Protein AF-A0A376REK9-F1 (afdb_monomer_lite)

InterPro domains:
  IPR004702 Phosphotransferease, sorbitol phosphotransferase enzyme II [PTHR39427] (1-59)
  IPR011618 Sorbitol phosphotransferase enzyme II, N-terminal [PF03612] (4-59)
  IPR011618 Sorbitol phosphotransferase enzyme II, N-terminal [PS51102] (1-67)

pLDDT: mean 84.47, std 15.02, range [49.19, 95.38]

Radius of gyration: 14.93 Å; chains: 1; bounding box: 47×26×30 Å

Secondary structure (DSSP, 8-state):
--EEEE---TT--SS-EEEE--TT-EEEE-STT---HHHHHHHHHH-PEEEESSS---GGGS-----

Sequence (67 aa):
MTHIRIEKGTGGWGGPLELKATPGKKIVYITAGTRPAIVDKLAQLTGWQAIDGFKKVNPRRRKLVSR

Structure (mmCIF, N/CA/C/O backbone):
data_AF-A0A376REK9-F1
#
_entry.id   AF-A0A376REK9-F1
#
loop_
_atom_site.group_PDB
_atom_site.id
_atom_site.type_symbol
_atom_site.label_atom_id
_atom_site.label_alt_id
_atom_site.label_comp_id
_atom_site.label_asym_id
_atom_site.label_entity_id
_atom_site.label_seq_id
_atom_site.pdbx_PDB_ins_code
_atom_site.Cartn_x
_atom_site.Cartn_y
_atom_site.Cartn_z
_atom_site.occupancy
_atom_site.B_iso_or_equiv
_atom_site.auth_seq_id
_atom_site.auth_comp_id
_atom_site.auth_asym_id
_atom_site.auth_atom_id
_atom_site.pdbx_PDB_model_num
ATOM 1 N N . MET A 1 1 ? -9.129 -0.616 17.153 1.00 66.81 1 MET A N 1
ATOM 2 C CA . MET A 1 1 ? -8.421 0.190 16.129 1.00 66.81 1 MET A CA 1
ATOM 3 C C . MET A 1 1 ? -7.202 -0.589 15.672 1.00 66.81 1 MET A C 1
ATOM 5 O O . MET A 1 1 ? -6.471 -1.063 16.531 1.00 66.81 1 MET A O 1
ATOM 9 N N . THR A 1 2 ? -6.989 -0.737 14.366 1.00 84.81 2 THR A N 1
ATOM 10 C CA . THR A 1 2 ? -5.873 -1.532 13.825 1.00 84.81 2 THR A CA 1
ATOM 11 C C . THR A 1 2 ? -4.620 -0.665 13.693 1.00 84.81 2 THR A C 1
ATOM 13 O O . THR A 1 2 ? -4.665 0.393 13.060 1.00 84.81 2 THR A O 1
ATOM 16 N N . HIS A 1 3 ? -3.514 -1.097 14.302 1.00 93.75 3 HIS A N 1
ATOM 17 C CA . HIS A 1 3 ? -2.193 -0.494 14.120 1.00 93.75 3 HIS A CA 1
ATOM 18 C C . HIS A 1 3 ? -1.458 -1.228 12.998 1.00 93.75 3 HIS A C 1
ATOM 20 O O . HIS A 1 3 ? -1.377 -2.454 13.016 1.00 93.75 3 HIS A O 1
ATOM 26 N N . ILE A 1 4 ? -0.952 -0.490 12.016 1.00 94.88 4 ILE A N 1
ATOM 27 C CA . ILE A 1 4 ? -0.256 -1.034 10.853 1.00 94.88 4 ILE A CA 1
ATOM 28 C C . ILE A 1 4 ? 1.180 -0.529 10.892 1.00 94.88 4 ILE A C 1
ATOM 30 O O . ILE A 1 4 ? 1.424 0.673 10.966 1.00 94.88 4 ILE A O 1
ATOM 34 N N . ARG A 1 5 ? 2.125 -1.462 10.807 1.00 94.94 5 ARG A N 1
ATOM 35 C CA . ARG A 1 5 ? 3.553 -1.189 10.678 1.00 94.94 5 ARG A CA 1
ATOM 36 C C . ARG A 1 5 ? 4.018 -1.694 9.321 1.00 94.94 5 ARG A C 1
ATOM 38 O O . ARG A 1 5 ? 3.806 -2.857 8.986 1.00 94.94 5 ARG A O 1
ATOM 45 N N . ILE A 1 6 ? 4.613 -0.808 8.536 1.00 94.25 6 ILE A N 1
ATOM 46 C CA . ILE A 1 6 ? 5.164 -1.116 7.220 1.00 94.25 6 ILE A CA 1
ATOM 47 C C . ILE A 1 6 ? 6.677 -1.115 7.340 1.00 94.25 6 ILE A C 1
ATOM 49 O O . ILE A 1 6 ? 7.277 -0.102 7.701 1.00 94.25 6 ILE A O 1
ATOM 53 N N . GLU A 1 7 ? 7.284 -2.242 6.995 1.00 93.81 7 GLU A N 1
ATOM 54 C CA . GLU A 1 7 ? 8.732 -2.374 6.951 1.00 93.81 7 GLU A CA 1
ATOM 55 C C . GLU A 1 7 ? 9.228 -2.279 5.515 1.00 93.81 7 GLU A C 1
ATOM 57 O O . GLU A 1 7 ? 8.606 -2.768 4.567 1.00 93.81 7 GLU A O 1
ATOM 62 N N . LYS A 1 8 ? 10.349 -1.586 5.363 1.00 92.12 8 LYS A N 1
ATOM 63 C CA . LYS A 1 8 ? 10.990 -1.366 4.078 1.00 92.12 8 LYS A CA 1
ATOM 64 C C . LYS A 1 8 ? 11.809 -2.591 3.672 1.00 92.12 8 LYS A C 1
ATOM 66 O O . LYS A 1 8 ? 12.465 -3.209 4.505 1.00 92.12 8 LYS A O 1
ATOM 71 N N . GLY A 1 9 ? 11.802 -2.911 2.381 1.00 88.00 9 GLY A N 1
ATOM 72 C CA . GLY A 1 9 ? 12.690 -3.928 1.812 1.00 88.00 9 GLY A CA 1
ATOM 73 C C . GLY A 1 9 ? 14.127 -3.425 1.634 1.00 88.00 9 GLY A C 1
ATOM 74 O O . GLY A 1 9 ? 14.462 -2.282 1.966 1.00 88.00 9 GLY A O 1
ATOM 75 N N . THR A 1 10 ? 14.985 -4.267 1.060 1.00 91.94 10 THR A N 1
ATOM 76 C CA . THR A 1 10 ? 16.365 -3.908 0.697 1.00 91.94 10 THR A CA 1
ATOM 77 C C . THR A 1 10 ? 16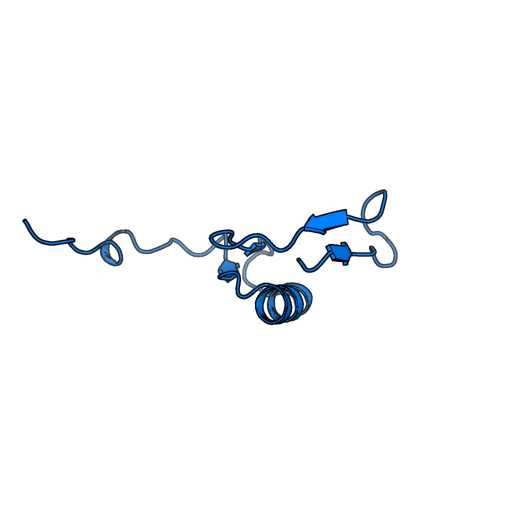.392 -2.633 -0.154 1.00 91.94 10 THR A C 1
ATOM 79 O O . THR A 1 10 ? 15.645 -2.514 -1.120 1.00 91.94 10 THR A O 1
ATOM 82 N N . GLY A 1 11 ? 17.219 -1.652 0.226 1.00 88.75 11 GLY A N 1
ATOM 83 C CA . GLY A 1 11 ? 17.303 -0.354 -0.463 1.00 88.75 11 GLY A CA 1
ATOM 84 C C . GLY A 1 11 ? 16.167 0.638 -0.169 1.00 88.75 11 GLY A C 1
ATOM 85 O O . GLY A 1 11 ? 16.135 1.710 -0.763 1.00 88.75 11 GLY A O 1
ATOM 86 N N . GLY A 1 12 ? 15.235 0.324 0.736 1.00 86.31 12 GLY A N 1
ATOM 87 C CA . GLY A 1 12 ? 14.145 1.241 1.078 1.00 86.31 12 GLY A CA 1
ATOM 88 C C . GLY A 1 12 ? 14.543 2.383 2.029 1.00 86.31 12 GLY A C 1
ATOM 89 O O . GLY A 1 12 ? 15.700 2.517 2.436 1.00 86.31 12 GLY A O 1
ATOM 90 N N . TRP A 1 13 ? 13.544 3.154 2.452 1.00 86.25 13 TRP A N 1
ATOM 91 C CA . TRP A 1 13 ? 13.670 4.363 3.273 1.00 86.25 13 TRP A CA 1
ATOM 92 C C . TRP A 1 13 ? 14.026 4.080 4.746 1.00 86.25 13 TRP A C 1
ATOM 94 O O . TRP A 1 13 ? 13.985 2.939 5.200 1.00 86.25 13 TRP A O 1
ATOM 104 N N . GLY A 1 14 ? 14.439 5.106 5.495 1.00 84.31 14 GLY A N 1
ATOM 105 C CA . GLY A 1 14 ? 14.712 4.975 6.932 1.00 84.31 14 GLY A CA 1
ATOM 106 C C . GLY A 1 14 ? 13.451 4.631 7.730 1.00 84.31 14 GLY A C 1
ATOM 107 O O . GLY A 1 14 ? 12.379 5.088 7.365 1.00 84.31 14 GLY A O 1
ATOM 108 N N . GLY A 1 15 ? 13.600 3.867 8.819 1.00 83.81 15 GLY A N 1
ATOM 109 C CA . GLY A 1 15 ? 12.548 3.543 9.796 1.00 83.81 15 GLY A CA 1
ATOM 110 C C . GLY A 1 15 ? 11.294 2.816 9.263 1.00 83.81 15 GLY A C 1
ATOM 111 O O . GLY A 1 15 ? 10.944 2.910 8.087 1.00 83.81 15 GLY A O 1
ATOM 112 N N . PRO A 1 16 ? 10.572 2.068 10.114 1.00 92.00 16 PRO A N 1
ATOM 113 C CA . PRO A 1 16 ? 9.253 1.567 9.749 1.00 92.00 16 PRO A CA 1
ATOM 114 C C . PRO A 1 16 ? 8.256 2.729 9.646 1.00 92.00 16 PRO A C 1
ATOM 116 O O . PRO A 1 16 ? 8.321 3.692 10.411 1.00 92.00 16 PRO A O 1
ATOM 119 N N . LEU A 1 17 ? 7.303 2.629 8.719 1.00 92.00 17 LEU A N 1
ATOM 120 C CA . LEU A 1 17 ? 6.180 3.561 8.650 1.00 92.00 17 LEU A CA 1
ATOM 121 C C . LEU A 1 17 ? 5.022 3.001 9.480 1.00 92.00 17 LEU A C 1
ATOM 123 O O . LEU A 1 17 ? 4.476 1.944 9.162 1.00 92.00 17 LEU A O 1
ATOM 127 N N . GLU A 1 18 ? 4.649 3.714 10.538 1.00 93.88 18 GLU A N 1
ATOM 128 C CA . GLU A 1 18 ? 3.580 3.312 11.452 1.00 93.88 18 GLU A CA 1
ATOM 129 C C . GLU A 1 18 ? 2.331 4.175 11.252 1.00 93.88 18 GLU A C 1
ATOM 131 O O . GLU A 1 18 ? 2.394 5.402 11.174 1.00 93.88 18 GLU A O 1
ATOM 136 N N . LEU A 1 19 ? 1.177 3.522 11.122 1.00 92.50 19 LEU A N 1
ATOM 137 C CA . LEU A 1 19 ? -0.099 4.167 10.829 1.00 92.50 19 LEU A CA 1
ATOM 138 C C . LEU A 1 19 ? -1.244 3.502 11.588 1.00 92.50 19 LEU A C 1
ATOM 140 O O . LEU A 1 19 ? -1.353 2.282 11.690 1.00 92.50 19 LEU A O 1
ATOM 144 N N . LYS A 1 20 ? -2.163 4.337 12.072 1.00 94.00 20 LYS A N 1
ATOM 145 C CA . LYS A 1 20 ? -3.437 3.900 12.651 1.00 94.00 20 LYS A CA 1
ATOM 146 C C . LYS A 1 20 ? -4.510 3.875 11.563 1.00 94.00 20 LYS A C 1
ATOM 148 O O . LYS A 1 20 ? -4.744 4.889 10.899 1.00 94.00 20 LYS A O 1
ATOM 153 N N . ALA A 1 21 ? -5.196 2.742 11.409 1.00 92.62 21 ALA A N 1
ATOM 154 C CA . ALA A 1 21 ? -6.319 2.604 10.485 1.00 92.62 21 ALA A CA 1
ATOM 155 C C . ALA A 1 21 ? -7.517 3.440 10.978 1.00 92.62 21 ALA A C 1
ATOM 157 O O . ALA A 1 21 ? -8.257 3.037 11.876 1.00 92.62 21 ALA A O 1
ATOM 158 N N . THR A 1 22 ? -7.672 4.635 10.409 1.00 92.19 22 THR A N 1
ATOM 159 C CA . THR A 1 22 ? -8.744 5.599 10.688 1.00 92.19 22 THR A CA 1
ATOM 160 C C . THR A 1 22 ? -9.703 5.686 9.495 1.00 92.19 22 THR A C 1
ATOM 162 O O . THR A 1 22 ? -9.235 5.769 8.359 1.00 92.19 22 THR A O 1
ATOM 165 N N . PRO A 1 23 ? -11.032 5.664 9.692 1.00 90.00 23 PRO A N 1
ATOM 166 C CA . PRO A 1 23 ? -11.989 5.783 8.591 1.00 90.00 23 PRO A CA 1
ATOM 167 C C . PRO A 1 23 ? -11.823 7.079 7.778 1.00 90.00 23 PRO A C 1
ATOM 169 O O . PRO A 1 23 ? -11.333 8.090 8.278 1.00 90.00 23 PRO A O 1
ATOM 172 N N . GLY A 1 24 ? -12.248 7.057 6.511 1.00 88.75 24 GLY A N 1
ATOM 173 C CA . GLY A 1 24 ? -12.277 8.245 5.641 1.00 88.75 24 GLY A CA 1
ATOM 174 C C . GLY A 1 24 ? -10.931 8.665 5.035 1.00 88.75 24 GLY A C 1
ATOM 175 O O . GLY A 1 24 ? -10.870 9.659 4.308 1.00 88.75 24 GLY A O 1
ATOM 176 N N . LYS A 1 25 ? -9.848 7.923 5.292 1.00 93.75 25 LYS A N 1
ATOM 177 C CA . LYS A 1 25 ? -8.548 8.126 4.636 1.00 93.75 25 LYS A CA 1
ATOM 178 C C . LYS A 1 25 ? -8.472 7.407 3.283 1.00 93.75 25 LYS A C 1
ATOM 180 O O . LYS A 1 25 ? -9.348 6.632 2.900 1.00 93.75 25 LYS A O 1
ATOM 185 N N . LYS A 1 26 ? -7.419 7.726 2.530 1.00 94.62 26 LYS A N 1
ATOM 186 C CA . LYS A 1 26 ? -7.151 7.243 1.170 1.00 94.62 26 LYS A CA 1
ATOM 187 C C . LYS A 1 26 ? -5.685 6.842 1.050 1.00 94.62 26 LYS A C 1
ATOM 189 O O . LYS A 1 26 ? -4.840 7.428 1.722 1.00 94.62 26 LYS A O 1
ATOM 194 N N . ILE A 1 27 ? -5.397 5.898 0.161 1.00 94.50 27 ILE A N 1
ATOM 195 C CA . ILE A 1 27 ? -4.036 5.491 -0.205 1.00 94.50 27 ILE A CA 1
ATOM 196 C C . ILE A 1 27 ? -3.744 6.087 -1.576 1.00 94.50 27 ILE A C 1
ATOM 198 O O . ILE A 1 27 ? -4.397 5.722 -2.550 1.00 94.50 27 ILE A O 1
ATOM 202 N N . VAL A 1 28 ? -2.780 6.999 -1.665 1.00 94.25 28 VAL A N 1
ATOM 203 C CA . VAL A 1 28 ? -2.323 7.543 -2.949 1.00 94.25 28 VAL A CA 1
ATOM 204 C C . VAL A 1 28 ? -0.976 6.915 -3.277 1.00 94.25 28 VAL A C 1
ATOM 206 O O . VAL A 1 28 ? -0.065 6.974 -2.455 1.00 94.25 28 VAL A O 1
ATOM 209 N N . TYR A 1 29 ? -0.852 6.309 -4.456 1.00 93.25 29 TYR A N 1
ATOM 210 C CA . TYR A 1 29 ? 0.403 5.728 -4.935 1.00 93.25 29 TYR A CA 1
ATOM 211 C C . TYR A 1 29 ? 0.868 6.426 -6.216 1.00 93.25 29 TYR A C 1
ATOM 213 O O . TYR A 1 29 ? 0.063 6.755 -7.087 1.00 93.25 29 TYR A O 1
ATOM 221 N N . ILE A 1 30 ? 2.174 6.685 -6.305 1.00 92.50 30 ILE A N 1
ATOM 222 C CA . ILE A 1 30 ? 2.809 7.475 -7.368 1.00 92.50 30 ILE A CA 1
ATOM 223 C C . ILE A 1 30 ? 3.975 6.652 -7.919 1.00 92.50 30 ILE A C 1
ATOM 225 O O . ILE A 1 30 ? 5.081 6.683 -7.393 1.00 92.50 30 ILE A O 1
ATOM 229 N N . THR A 1 31 ? 3.697 5.856 -8.948 1.00 89.88 31 THR A N 1
ATOM 230 C CA . THR A 1 31 ? 4.602 4.802 -9.458 1.00 89.88 31 THR A CA 1
ATOM 231 C C . THR A 1 31 ? 4.531 4.665 -10.986 1.00 89.88 31 THR A C 1
ATOM 233 O O . THR A 1 31 ? 4.671 3.575 -11.532 1.00 89.88 31 THR A O 1
ATOM 236 N N . ALA A 1 32 ? 4.257 5.775 -11.681 1.00 86.75 32 ALA A N 1
ATOM 237 C CA . ALA A 1 32 ? 4.199 5.888 -13.143 1.00 86.75 32 ALA A CA 1
ATOM 238 C C . ALA A 1 32 ? 3.279 4.861 -13.845 1.00 86.75 32 ALA A C 1
ATOM 240 O O . ALA A 1 32 ? 3.525 4.476 -14.982 1.00 86.75 32 ALA A O 1
ATOM 241 N N . GLY A 1 33 ? 2.197 4.436 -13.178 1.00 79.81 33 GLY A N 1
ATOM 242 C CA . GLY A 1 33 ? 1.143 3.587 -13.756 1.00 79.81 33 GLY A CA 1
ATOM 243 C C . GLY A 1 33 ? 1.081 2.154 -13.221 1.00 79.81 33 GLY A C 1
ATOM 244 O O . GLY A 1 33 ? 0.063 1.486 -13.405 1.00 79.81 33 GLY A O 1
ATOM 245 N N . THR A 1 34 ? 2.100 1.688 -12.497 1.00 88.81 34 THR A N 1
ATOM 246 C CA . THR A 1 34 ? 2.084 0.349 -11.883 1.00 88.81 34 THR A CA 1
ATOM 247 C C . THR A 1 34 ? 1.505 0.419 -10.481 1.00 88.81 34 THR A C 1
ATOM 249 O O . THR A 1 34 ? 2.035 1.141 -9.650 1.00 88.81 34 THR A O 1
ATOM 252 N N . ARG A 1 35 ? 0.461 -0.347 -10.155 1.00 91.44 35 ARG A N 1
ATOM 253 C CA . ARG A 1 35 ? -0.068 -0.420 -8.781 1.00 91.44 35 ARG A CA 1
ATOM 254 C C . ARG A 1 35 ? 0.760 -1.405 -7.937 1.00 91.44 35 ARG A C 1
ATOM 256 O O . ARG A 1 35 ? 0.742 -2.592 -8.246 1.00 91.44 35 ARG A O 1
ATOM 263 N N . PRO A 1 36 ? 1.466 -0.967 -6.877 1.00 92.19 36 PRO A N 1
ATOM 264 C CA . PRO A 1 36 ? 2.245 -1.877 -6.034 1.00 92.19 36 PRO A CA 1
ATOM 265 C C . PRO A 1 36 ? 1.346 -2.781 -5.179 1.00 92.19 36 PRO A C 1
ATOM 267 O O . PRO A 1 36 ? 0.369 -2.300 -4.609 1.00 92.19 36 PRO A O 1
ATOM 270 N N . ALA A 1 37 ? 1.721 -4.049 -4.983 1.00 93.75 37 ALA A N 1
ATOM 271 C CA . ALA A 1 37 ? 0.933 -5.025 -4.209 1.00 93.75 37 ALA A CA 1
ATOM 272 C C . ALA A 1 37 ? 0.639 -4.589 -2.757 1.00 93.75 37 ALA A C 1
ATOM 27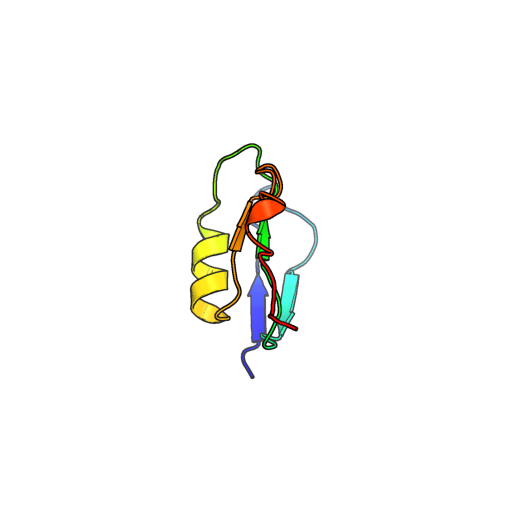4 O O . ALA A 1 37 ? -0.394 -4.934 -2.183 1.00 93.75 37 ALA A O 1
ATOM 275 N N . ILE A 1 38 ? 1.523 -3.782 -2.158 1.00 93.62 38 ILE A N 1
ATOM 27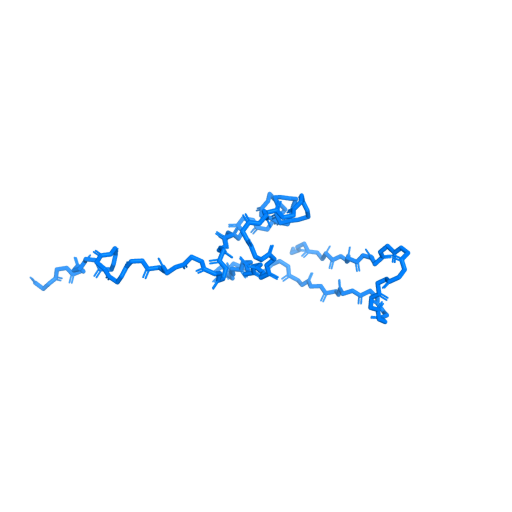6 C CA . ILE A 1 38 ? 1.304 -3.232 -0.814 1.00 93.62 38 ILE A CA 1
ATOM 277 C C . ILE A 1 38 ? 0.055 -2.340 -0.742 1.00 93.62 38 ILE A C 1
ATOM 279 O O . ILE A 1 38 ? -0.597 -2.297 0.298 1.00 93.62 38 ILE A O 1
ATOM 283 N N . VAL A 1 39 ? -0.325 -1.676 -1.839 1.00 95.31 39 VAL A N 1
ATOM 284 C CA . VAL A 1 39 ? -1.534 -0.841 -1.899 1.00 95.31 39 VAL A CA 1
ATOM 285 C C . VAL A 1 39 ? -2.785 -1.687 -1.683 1.00 95.31 39 VAL A C 1
ATOM 287 O O . VAL A 1 39 ? -3.666 -1.276 -0.932 1.00 95.31 39 VAL A O 1
ATOM 290 N N . ASP A 1 40 ? -2.853 -2.873 -2.289 1.00 94.94 40 ASP A N 1
ATOM 291 C CA . ASP A 1 40 ? -3.999 -3.776 -2.144 1.00 94.94 40 ASP A CA 1
ATOM 292 C C . ASP A 1 40 ? -4.099 -4.325 -0.728 1.00 94.94 40 ASP A C 1
ATOM 294 O O . ASP A 1 40 ? -5.169 -4.290 -0.122 1.00 94.94 40 ASP A O 1
ATOM 298 N N . LYS A 1 41 ? -2.962 -4.731 -0.156 1.00 95.31 41 LYS A N 1
ATOM 299 C CA . LYS A 1 41 ? -2.904 -5.195 1.231 1.00 95.31 41 LYS A CA 1
ATOM 300 C C . LYS A 1 41 ? -3.343 -4.105 2.211 1.00 95.31 41 LYS A C 1
ATOM 302 O O . LYS A 1 41 ? -4.130 -4.369 3.115 1.00 95.31 41 LYS A O 1
ATOM 307 N N . LEU A 1 42 ? -2.880 -2.867 2.025 1.00 95.12 42 LEU A N 1
ATOM 308 C CA . LEU A 1 42 ? -3.301 -1.742 2.860 1.00 95.12 42 LEU A CA 1
ATOM 309 C C . LEU A 1 42 ? -4.790 -1.434 2.685 1.00 95.12 42 LEU A C 1
ATOM 311 O O . LEU A 1 42 ? -5.473 -1.228 3.684 1.00 95.12 42 LEU A O 1
ATOM 315 N N . ALA A 1 43 ? -5.313 -1.446 1.457 1.00 94.56 43 ALA A N 1
ATOM 316 C CA . ALA A 1 43 ? -6.734 -1.227 1.196 1.00 94.56 43 ALA A CA 1
ATOM 317 C C . ALA A 1 43 ? -7.605 -2.308 1.856 1.00 94.56 43 ALA A C 1
ATOM 319 O O . ALA A 1 43 ? -8.610 -1.980 2.478 1.00 94.56 43 ALA A O 1
ATOM 320 N N . GLN A 1 44 ? -7.186 -3.575 1.805 1.00 94.25 44 GLN A N 1
ATOM 321 C CA . GLN A 1 44 ? -7.876 -4.686 2.465 1.00 94.25 44 GLN A CA 1
ATOM 322 C C . GLN A 1 44 ? -7.888 -4.538 3.993 1.00 94.25 44 GLN A C 1
ATOM 324 O O . GLN A 1 44 ? -8.913 -4.771 4.626 1.00 94.25 44 GLN A O 1
ATOM 329 N N . LEU A 1 45 ? -6.763 -4.132 4.591 1.00 94.06 45 LEU A N 1
ATOM 330 C CA . LEU A 1 45 ? -6.635 -3.993 6.046 1.00 94.06 45 LEU A CA 1
ATOM 331 C C . LEU A 1 45 ? -7.353 -2.761 6.610 1.00 94.06 45 LEU A C 1
ATOM 333 O O . LEU A 1 45 ? -7.740 -2.751 7.776 1.00 94.06 45 LEU A O 1
ATOM 337 N N . THR A 1 46 ? -7.481 -1.701 5.812 1.00 94.38 46 THR A N 1
ATOM 338 C CA . THR A 1 46 ? -7.978 -0.396 6.279 1.00 94.38 46 THR A CA 1
ATOM 339 C C . THR A 1 46 ? -9.355 -0.025 5.737 1.00 94.38 46 THR A C 1
ATOM 341 O O . THR A 1 46 ? -9.995 0.880 6.272 1.00 94.38 46 THR A O 1
ATOM 344 N N . GLY A 1 47 ? -9.797 -0.666 4.652 1.00 93.44 47 GLY A N 1
ATOM 345 C CA . GLY A 1 47 ? -10.946 -0.234 3.856 1.00 93.44 47 GLY A CA 1
ATOM 346 C C . GLY A 1 47 ? -10.709 1.071 3.085 1.00 93.44 47 GLY A C 1
ATOM 347 O O . GLY A 1 47 ? -11.656 1.653 2.558 1.00 93.44 47 GLY A O 1
ATOM 348 N N . TRP A 1 48 ? -9.475 1.584 3.035 1.00 95.38 48 TRP A N 1
ATOM 349 C CA . TRP A 1 48 ? -9.179 2.856 2.379 1.00 95.38 48 TRP A CA 1
ATOM 350 C C . TRP A 1 48 ? -9.222 2.743 0.858 1.00 95.38 48 TRP A C 1
ATOM 352 O O . TRP A 1 48 ? -8.730 1.787 0.259 1.00 95.38 48 TRP A O 1
ATOM 362 N N . GLN A 1 49 ? -9.744 3.787 0.212 1.00 94.75 49 GLN A N 1
ATOM 363 C CA . GLN A 1 49 ? -9.750 3.872 -1.245 1.00 94.75 49 GLN A CA 1
ATOM 364 C C . GLN A 1 49 ? -8.325 4.087 -1.775 1.00 94.75 49 GLN A C 1
ATOM 366 O O . GLN A 1 49 ? -7.667 5.067 -1.416 1.00 94.75 49 GLN A O 1
ATOM 371 N N . ALA A 1 50 ? -7.886 3.216 -2.685 1.00 94.12 50 ALA A N 1
ATOM 372 C CA . ALA A 1 50 ? -6.640 3.374 -3.429 1.00 94.12 50 ALA A CA 1
ATOM 373 C C . ALA A 1 50 ? -6.813 4.298 -4.647 1.00 94.12 50 ALA A C 1
ATOM 375 O O . ALA A 1 50 ? -7.771 4.164 -5.411 1.00 94.12 50 ALA A O 1
ATOM 376 N N . ILE A 1 51 ? -5.878 5.229 -4.834 1.00 92.44 51 ILE A N 1
ATOM 377 C CA . ILE A 1 51 ? -5.870 6.232 -5.901 1.00 92.44 51 ILE A CA 1
ATOM 378 C C . ILE A 1 51 ? -4.504 6.232 -6.580 1.00 92.44 51 ILE A C 1
ATOM 380 O O . ILE A 1 51 ? -3.475 6.428 -5.936 1.00 92.44 51 ILE A O 1
ATOM 384 N N . ASP A 1 52 ? -4.523 6.065 -7.897 1.00 92.38 52 ASP A N 1
ATOM 385 C CA . ASP A 1 52 ? -3.364 6.289 -8.753 1.00 92.38 52 ASP A CA 1
ATOM 386 C C . ASP A 1 52 ? -3.131 7.797 -8.905 1.00 92.38 52 ASP A C 1
ATOM 388 O O . ASP A 1 52 ? -3.974 8.498 -9.470 1.00 92.38 52 ASP A O 1
ATOM 392 N N . GLY A 1 53 ? -2.011 8.300 -8.385 1.00 90.25 53 GLY A N 1
ATOM 393 C CA . GLY A 1 53 ? -1.686 9.727 -8.403 1.00 90.25 53 GLY A CA 1
ATOM 394 C C . GLY A 1 53 ? -1.345 10.282 -9.789 1.00 90.25 53 GLY A C 1
ATOM 395 O O . GLY A 1 53 ? -1.411 11.494 -9.979 1.00 90.25 53 GLY A O 1
ATOM 396 N N . PHE A 1 54 ? -1.020 9.428 -10.767 1.00 86.50 54 PHE A N 1
ATOM 397 C CA . PHE A 1 54 ? -0.760 9.858 -12.146 1.00 86.50 54 PHE A CA 1
ATOM 398 C C . PHE A 1 54 ? -2.028 9.911 -12.999 1.00 86.50 54 PHE A C 1
ATOM 400 O O . PHE A 1 54 ? -2.101 10.673 -13.968 1.00 86.50 54 PHE A O 1
ATOM 407 N N . LYS A 1 55 ? -3.058 9.130 -12.656 1.00 82.00 55 LYS A N 1
ATOM 408 C CA . LYS A 1 55 ? -4.328 9.176 -13.384 1.00 82.00 55 LYS A CA 1
ATOM 409 C C . LYS A 1 55 ? -5.089 10.442 -13.007 1.00 82.00 55 LYS A C 1
ATOM 411 O O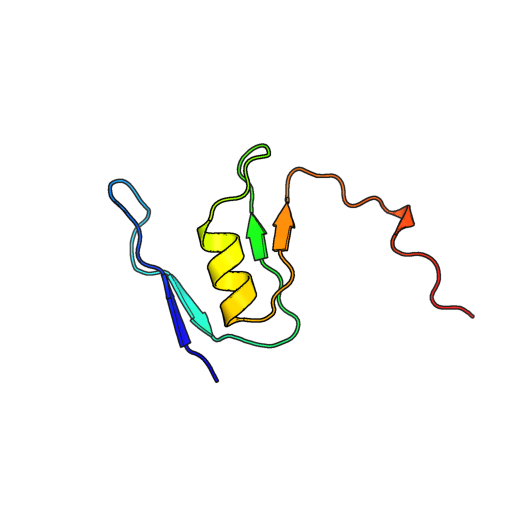 . LYS A 1 55 ? -5.454 10.647 -11.851 1.00 82.00 55 LYS A O 1
ATOM 416 N N . LYS A 1 56 ? -5.407 11.273 -14.008 1.00 64.44 56 LYS A N 1
ATOM 417 C CA . LYS A 1 56 ? -6.328 12.402 -13.825 1.00 64.44 56 LYS A CA 1
ATOM 418 C C . LYS A 1 56 ? -7.657 11.864 -13.298 1.00 64.44 56 LYS A C 1
ATOM 420 O O . LYS A 1 56 ? -8.372 11.153 -14.005 1.00 64.44 56 LYS A O 1
ATOM 425 N N . VAL A 1 57 ? -8.009 12.224 -12.065 1.00 60.22 57 VAL A N 1
ATOM 426 C CA . VAL A 1 57 ? -9.368 12.023 -11.561 1.00 60.22 57 VAL A CA 1
ATOM 427 C C . VAL A 1 57 ? -10.269 12.879 -12.442 1.00 60.22 57 VAL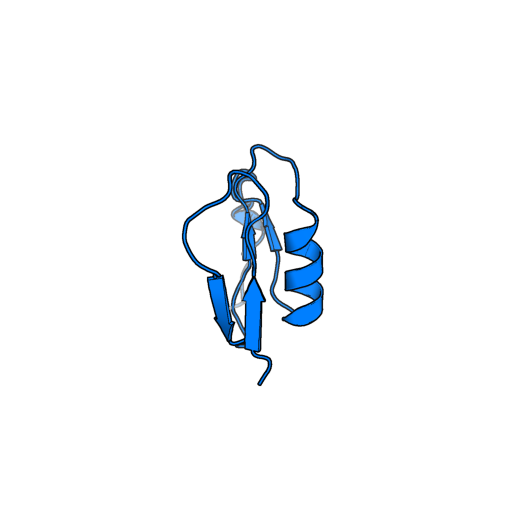 A C 1
ATOM 429 O O . VAL A 1 57 ? -10.192 14.103 -12.398 1.00 60.22 57 VAL A O 1
ATOM 432 N N . ASN A 1 58 ? -11.072 12.248 -13.298 1.00 51.59 58 ASN A N 1
ATOM 433 C CA . ASN A 1 58 ? -11.965 12.971 -14.194 1.00 51.59 58 ASN A CA 1
ATOM 434 C C . ASN A 1 58 ? -12.877 13.891 -13.351 1.00 51.59 58 ASN A C 1
ATOM 436 O O . ASN A 1 58 ? -13.680 13.368 -12.568 1.00 51.59 58 ASN A O 1
ATOM 440 N N . PRO A 1 59 ? -12.798 15.231 -13.486 1.00 56.09 59 PRO A N 1
ATOM 441 C CA . PRO A 1 59 ? -13.576 16.153 -12.655 1.00 56.09 59 PRO A CA 1
ATOM 442 C C . PRO A 1 59 ? -15.089 15.948 -12.825 1.00 56.09 59 PRO A C 1
ATOM 444 O O . PRO A 1 59 ? -15.862 16.244 -11.917 1.00 56.09 59 PRO A O 1
ATOM 447 N N . ARG A 1 60 ? -15.521 15.332 -13.938 1.00 55.22 60 ARG A N 1
ATOM 448 C CA . ARG A 1 60 ? -16.927 14.998 -14.208 1.00 55.22 60 ARG A CA 1
ATOM 449 C C . ARG A 1 60 ? -17.508 13.899 -13.310 1.00 55.22 60 ARG A C 1
ATOM 451 O O . ARG A 1 60 ? -18.721 13.732 -13.310 1.00 55.22 60 ARG A O 1
ATOM 458 N N . ARG A 1 61 ? -16.702 13.147 -12.546 1.00 50.53 61 ARG A N 1
ATOM 459 C CA . ARG A 1 61 ? -17.225 12.148 -11.588 1.00 50.53 61 ARG A CA 1
ATOM 460 C C . ARG A 1 61 ? -17.670 12.748 -10.252 1.00 50.53 61 ARG A C 1
ATOM 462 O O . ARG A 1 61 ? -18.305 12.046 -9.476 1.00 50.53 61 ARG A O 1
ATOM 469 N N . ARG A 1 62 ? -17.432 14.043 -10.011 1.00 49.66 62 ARG A N 1
ATOM 470 C CA . ARG A 1 62 ? -18.114 14.803 -8.953 1.00 49.66 62 ARG A CA 1
ATOM 471 C C . ARG A 1 62 ? -19.401 15.416 -9.520 1.00 49.66 62 ARG A C 1
ATOM 473 O O . ARG A 1 62 ? -19.563 16.630 -9.527 1.00 49.66 62 ARG A O 1
ATOM 480 N N . LYS A 1 63 ? -20.285 14.588 -10.093 1.00 49.19 63 LYS A N 1
ATOM 481 C CA . LYS A 1 63 ? -21.606 15.057 -10.535 1.00 49.19 63 LYS A CA 1
ATOM 482 C C . LYS A 1 63 ? -22.477 15.293 -9.304 1.00 49.19 63 LYS A C 1
ATOM 484 O O . LYS A 1 63 ? -22.755 14.356 -8.569 1.00 49.19 63 LYS A O 1
ATOM 489 N N . LEU A 1 64 ? -22.838 16.565 -9.135 1.00 55.69 64 LEU A N 1
ATOM 490 C CA . LEU A 1 64 ? -24.083 17.082 -8.570 1.00 55.69 64 LEU A CA 1
ATOM 491 C C . LEU A 1 64 ? -24.692 16.242 -7.442 1.00 55.69 64 LEU A C 1
ATOM 493 O O . LEU A 1 64 ? -25.532 15.381 -7.685 1.00 55.69 64 LEU A O 1
ATOM 497 N N . VAL A 1 65 ? -24.341 16.578 -6.199 1.00 51.28 65 VAL A N 1
ATOM 498 C CA . VAL A 1 65 ? -25.341 16.464 -5.136 1.00 51.28 65 VAL A CA 1
ATOM 499 C C . VAL A 1 65 ? -26.355 17.564 -5.438 1.00 51.28 65 VAL A C 1
ATOM 501 O O . VAL A 1 65 ? -26.001 18.743 -5.481 1.00 51.28 65 VAL A O 1
ATOM 504 N N . SER A 1 66 ? -27.553 17.121 -5.797 1.00 52.88 66 SER A N 1
ATOM 505 C CA . SER A 1 66 ? -28.730 17.910 -6.140 1.00 52.88 66 SER A CA 1
ATOM 506 C C . SER A 1 66 ? -28.951 19.070 -5.170 1.00 52.88 66 SER A C 1
ATOM 508 O O . SER A 1 66 ? -28.933 18.872 -3.954 1.00 52.88 66 SER A O 1
ATOM 510 N N . ARG A 1 67 ? -29.195 20.256 -5.725 1.00 51.72 67 ARG A N 1
ATOM 511 C CA . ARG A 1 67 ? -30.121 21.209 -5.113 1.00 51.72 67 ARG A CA 1
ATOM 512 C C . ARG A 1 67 ? -31.501 20.938 -5.681 1.00 51.72 67 ARG A C 1
ATOM 514 O O . ARG A 1 67 ? -31.540 20.580 -6.881 1.00 51.72 67 ARG A O 1
#

Foldseek 3Di:
DDKDWADDDPPDDPDIDIDDQDPPAAAEDEDPPDDDPVRVVCCVVRVHHYDDPPDPPPPCVPPDPDD

Organism: Esche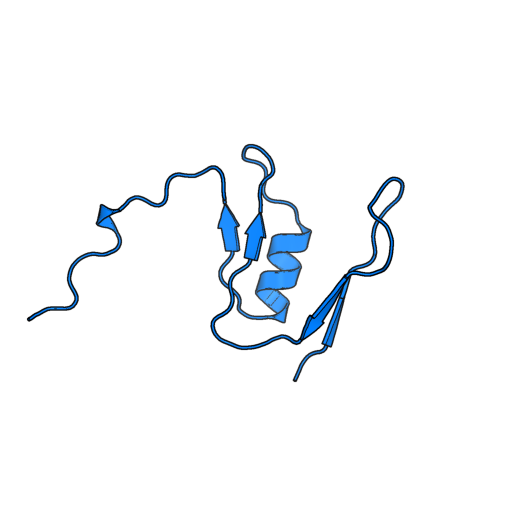richia coli (NCBI:txid562)